Protein AF-A0A9P5VFR8-F1 (afdb_monomer_lite)

pLDDT: mean 80.54, std 15.18, range [50.16, 94.75]

Sequence (104 aa):
SRKTLQARIGRTNESSWTLANKFRSASTLLSLQNYLDHYDNAESNYHYRLEVMEQILSRNGDVNVQLWLTLHYLSYNPEGLIRLYLKYGAVEKAATLFSQIIQL

Foldseek 3Di:
DVVVVVVVVVVVVVVVVVVVVVVVVVVVVVVVVVVCVPPADVVVPRVVLVVVLLVQLQVPLPPDDDPVSQVVCVVPPLVVVLVSSVVSVVPVVSVVSVVVVVVD

Structure (mmCIF, N/CA/C/O backbone):
data_AF-A0A9P5VFR8-F1
#
_entry.id   AF-A0A9P5VFR8-F1
#
loop_
_atom_site.group_PDB
_atom_site.id
_atom_site.type_symbol
_atom_site.label_atom_id
_atom_site.label_alt_id
_atom_site.label_comp_id
_atom_site.label_asym_id
_atom_site.label_entity_id
_atom_site.label_seq_id
_atom_site.pdbx_PDB_ins_code
_atom_site.Cartn_x
_atom_site.Cartn_y
_atom_site.Cartn_z
_atom_site.occupancy
_atom_site.B_iso_or_equiv
_atom_site.auth_seq_id
_atom_site.auth_comp_id
_atom_site.auth_asym_id
_atom_site.auth_atom_id
_atom_site.pdbx_PDB_model_num
ATOM 1 N N . SER A 1 1 ? -7.465 16.581 49.052 1.00 55.53 1 SER A N 1
ATOM 2 C CA . SER A 1 1 ? -8.809 15.984 48.876 1.00 55.53 1 SER A CA 1
ATOM 3 C C . SER A 1 1 ? -8.674 14.625 48.197 1.00 55.53 1 SER A C 1
ATOM 5 O O . SER A 1 1 ? -7.960 14.530 47.204 1.00 55.53 1 SER A O 1
ATOM 7 N N . ARG A 1 2 ? -9.322 13.564 48.712 1.00 55.25 2 ARG A N 1
ATOM 8 C CA . ARG A 1 2 ? -9.293 12.204 48.119 1.00 55.25 2 ARG A CA 1
ATOM 9 C C . ARG A 1 2 ? -9.764 12.176 46.651 1.00 55.25 2 ARG A C 1
ATOM 11 O O . ARG A 1 2 ? -9.274 11.355 45.882 1.00 55.25 2 ARG A O 1
ATOM 18 N N . LYS A 1 3 ? -10.618 13.125 46.240 1.00 55.69 3 LYS A N 1
ATOM 19 C CA . LYS A 1 3 ? -11.087 13.272 44.848 1.00 55.69 3 LYS A CA 1
ATOM 20 C C . LYS A 1 3 ? -9.963 13.623 43.859 1.00 55.69 3 LYS A C 1
ATOM 22 O O . LYS A 1 3 ? -9.992 13.166 42.723 1.00 55.69 3 LYS A O 1
ATOM 27 N N . THR A 1 4 ? -8.943 14.374 44.281 1.00 58.66 4 THR A N 1
ATOM 28 C CA . THR A 1 4 ? -7.838 14.806 43.402 1.00 58.66 4 THR A CA 1
ATOM 29 C C . THR A 1 4 ? -6.816 13.694 43.146 1.00 58.66 4 THR A C 1
ATOM 31 O O . THR A 1 4 ? -6.233 13.629 42.068 1.00 58.66 4 THR A O 1
ATOM 34 N N . LEU A 1 5 ? -6.620 12.793 44.116 1.00 52.34 5 LEU A N 1
ATOM 35 C CA . LEU A 1 5 ? -5.732 11.630 43.989 1.00 52.34 5 LEU A CA 1
ATOM 36 C C . LEU A 1 5 ? -6.350 10.534 43.110 1.00 52.34 5 LEU A C 1
ATOM 38 O O . LEU A 1 5 ? -5.668 10.013 42.234 1.00 52.34 5 LEU A O 1
ATOM 42 N N . GLN A 1 6 ? -7.646 10.243 43.268 1.00 50.16 6 GLN A N 1
ATOM 43 C CA . GLN A 1 6 ? -8.339 9.255 42.428 1.00 50.16 6 GLN A CA 1
ATOM 44 C C . GLN A 1 6 ? -8.425 9.691 40.957 1.00 50.16 6 GLN A C 1
ATOM 46 O O . GLN A 1 6 ? -8.174 8.883 40.067 1.00 50.16 6 GLN A O 1
ATOM 51 N N . ALA A 1 7 ? -8.672 10.979 40.692 1.00 56.09 7 ALA A N 1
ATOM 52 C CA . ALA A 1 7 ? -8.661 11.518 39.330 1.00 56.09 7 ALA A CA 1
ATOM 53 C C . ALA A 1 7 ? -7.271 11.445 38.667 1.00 56.09 7 ALA A C 1
ATOM 55 O O . ALA A 1 7 ? -7.166 11.266 37.454 1.00 56.09 7 ALA A O 1
ATOM 56 N N . ARG A 1 8 ? -6.195 11.570 39.456 1.00 51.72 8 ARG A N 1
ATOM 57 C CA . ARG A 1 8 ? -4.812 11.500 38.964 1.00 51.72 8 ARG A CA 1
ATOM 58 C C . ARG A 1 8 ? -4.384 10.060 38.664 1.00 51.72 8 ARG A C 1
ATOM 60 O O . ARG A 1 8 ? -3.749 9.847 37.640 1.00 51.72 8 ARG A O 1
ATOM 67 N N . ILE A 1 9 ? -4.804 9.097 39.491 1.00 55.44 9 ILE A N 1
ATOM 68 C CA . ILE A 1 9 ? -4.549 7.655 39.305 1.00 55.44 9 ILE A CA 1
ATOM 69 C C . ILE A 1 9 ? -5.355 7.081 38.122 1.00 55.44 9 ILE A C 1
ATOM 71 O O . ILE A 1 9 ? -4.819 6.302 37.333 1.00 55.44 9 ILE A O 1
ATOM 75 N N . GLY A 1 10 ? -6.615 7.504 37.946 1.00 54.72 10 GLY A N 1
ATOM 76 C CA . GLY A 1 10 ? -7.452 7.096 36.808 1.00 54.72 10 GLY A CA 1
ATOM 77 C C . GLY A 1 10 ? -6.870 7.520 35.455 1.00 54.72 10 GLY A C 1
ATOM 78 O O . GLY A 1 10 ? -6.730 6.690 34.559 1.00 54.72 10 GLY A O 1
ATOM 79 N N . ARG A 1 11 ? -6.404 8.775 35.336 1.00 55.12 11 ARG A N 1
ATOM 80 C CA . ARG A 1 11 ? -5.755 9.263 34.103 1.00 55.12 11 ARG A CA 1
ATOM 81 C C . ARG A 1 11 ? -4.449 8.538 33.786 1.00 55.12 11 ARG A C 1
ATOM 83 O O . ARG A 1 11 ? -4.179 8.280 32.617 1.00 55.12 11 ARG A O 1
ATOM 90 N N . THR A 1 12 ? -3.629 8.207 34.786 1.00 55.00 12 THR A N 1
ATOM 91 C CA . THR A 1 12 ? -2.366 7.481 34.556 1.00 55.00 12 THR A CA 1
ATOM 92 C C . THR A 1 12 ? -2.587 6.049 34.078 1.00 55.00 12 THR A C 1
ATOM 94 O O . THR A 1 12 ? -1.820 5.577 33.239 1.00 55.00 12 THR A O 1
ATOM 97 N N . ASN A 1 13 ? -3.649 5.379 34.537 1.00 55.34 13 ASN A N 1
ATOM 98 C CA . ASN A 1 13 ? -3.981 4.037 34.061 1.00 55.34 13 ASN A CA 1
ATOM 99 C C . ASN A 1 13 ? -4.492 4.062 32.614 1.00 55.34 13 ASN A C 1
ATOM 101 O O . ASN A 1 13 ? -3.952 3.344 31.778 1.00 55.34 13 ASN A O 1
ATOM 105 N N . GLU A 1 14 ? -5.448 4.930 32.272 1.00 53.62 14 GLU A N 1
ATOM 106 C CA . GLU A 1 14 ? -5.958 5.047 30.892 1.00 53.62 14 GLU A CA 1
ATOM 107 C C . GLU A 1 14 ? -4.868 5.474 29.892 1.00 53.62 14 GLU A C 1
ATOM 109 O O . GLU A 1 14 ? -4.776 4.939 28.784 1.00 53.62 14 GLU A O 1
ATOM 114 N N . SER A 1 15 ? -3.978 6.384 30.298 1.00 61.41 15 SER A N 1
ATOM 115 C CA . SER A 1 15 ? -2.845 6.824 29.470 1.00 61.41 15 SER A CA 1
ATOM 116 C C . SER A 1 15 ? -1.822 5.705 29.244 1.00 61.41 15 SER A C 1
ATOM 118 O O . SER A 1 15 ? -1.280 5.577 28.151 1.00 61.41 15 SER A O 1
ATOM 120 N N . SER A 1 16 ? -1.577 4.856 30.248 1.00 57.94 16 SER A N 1
ATOM 121 C CA . SER A 1 16 ? -0.625 3.741 30.130 1.00 57.94 16 SER A CA 1
ATOM 122 C C . SER A 1 16 ? -1.155 2.625 29.227 1.00 57.94 16 SER A C 1
ATOM 124 O O . SER A 1 16 ? -0.415 2.117 28.387 1.00 57.94 16 SER A O 1
ATOM 126 N N . TRP A 1 17 ? -2.446 2.287 29.332 1.00 54.22 17 TRP A N 1
ATOM 127 C CA . TRP A 1 17 ? -3.087 1.296 28.457 1.00 54.22 17 TRP A CA 1
ATOM 128 C C . TRP A 1 17 ? -3.173 1.771 27.001 1.00 54.22 17 TRP A C 1
ATOM 130 O O . TRP A 1 17 ? -2.871 1.011 26.081 1.00 54.22 17 TRP A O 1
ATOM 140 N N . THR A 1 18 ? -3.526 3.039 26.770 1.00 66.12 18 THR A N 1
ATOM 141 C CA . THR A 1 18 ? -3.577 3.613 25.413 1.00 66.12 18 THR A CA 1
ATOM 142 C C . THR A 1 18 ? -2.193 3.714 24.777 1.00 66.12 18 THR A C 1
ATOM 144 O O . THR A 1 18 ? -2.041 3.418 23.591 1.00 66.12 18 THR A O 1
ATOM 147 N N . LEU A 1 19 ? -1.169 4.068 25.554 1.00 57.09 19 LEU A N 1
ATOM 148 C CA . LEU A 1 19 ? 0.211 4.128 25.087 1.00 57.09 19 LEU A CA 1
ATOM 149 C C . LEU A 1 19 ? 0.764 2.730 24.760 1.00 57.09 19 LEU A C 1
ATOM 151 O O . LEU A 1 19 ? 1.312 2.533 23.677 1.00 57.09 19 LEU A O 1
ATOM 155 N N . ALA A 1 20 ? 0.552 1.740 25.632 1.00 55.62 20 ALA A N 1
ATOM 156 C CA . ALA A 1 20 ? 0.956 0.353 25.389 1.00 55.62 20 ALA A CA 1
ATOM 157 C C . ALA A 1 20 ? 0.279 -0.247 24.143 1.00 55.62 20 ALA A C 1
ATOM 159 O O . ALA A 1 20 ? 0.926 -0.940 23.357 1.00 55.62 20 ALA A O 1
ATOM 160 N N . ASN A 1 21 ? -1.001 0.064 23.919 1.00 57.41 21 ASN A N 1
ATOM 161 C CA . ASN A 1 21 ? -1.723 -0.366 22.721 1.00 57.41 21 ASN A CA 1
ATOM 162 C C . ASN A 1 21 ? -1.203 0.322 21.453 1.00 57.41 21 ASN A C 1
A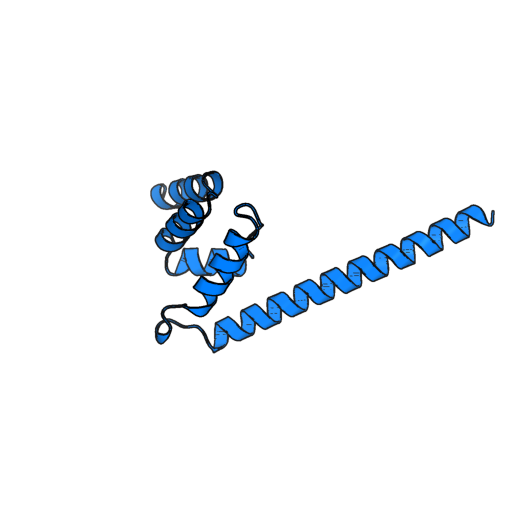TOM 164 O O . ASN A 1 21 ? -1.030 -0.346 20.434 1.00 57.41 21 ASN A O 1
ATOM 168 N N . LYS A 1 22 ? -0.881 1.622 21.513 1.00 59.19 22 LYS A N 1
ATOM 169 C CA . LYS A 1 22 ? -0.227 2.329 20.400 1.00 59.19 22 LYS A CA 1
ATOM 170 C C . LYS A 1 22 ? 1.135 1.719 20.072 1.00 59.19 22 LYS A C 1
ATOM 172 O O . LYS A 1 22 ? 1.387 1.420 18.907 1.00 59.19 22 LYS A O 1
ATOM 177 N N . PHE A 1 23 ? 1.974 1.454 21.074 1.00 58.34 23 PHE A N 1
ATOM 178 C CA . PHE A 1 23 ? 3.275 0.810 20.866 1.00 58.34 23 PHE A CA 1
ATOM 179 C C . PHE A 1 23 ? 3.144 -0.589 20.271 1.00 58.34 23 PHE A C 1
ATOM 181 O O . PHE A 1 23 ? 3.831 -0.896 19.301 1.00 58.34 23 PHE A O 1
ATOM 188 N N . ARG A 1 24 ? 2.213 -1.403 20.780 1.00 61.81 24 ARG A N 1
ATOM 189 C CA . ARG A 1 24 ? 1.917 -2.725 20.218 1.00 61.81 24 ARG A CA 1
ATOM 190 C C . ARG A 1 24 ? 1.446 -2.622 18.766 1.00 61.81 24 ARG A C 1
ATOM 192 O O . ARG A 1 24 ? 1.875 -3.408 17.929 1.00 61.81 24 ARG A O 1
ATOM 199 N N . SER A 1 25 ? 0.602 -1.644 18.438 1.00 76.31 25 SER A N 1
ATOM 200 C CA . SER A 1 25 ? 0.168 -1.429 17.052 1.00 76.31 25 SE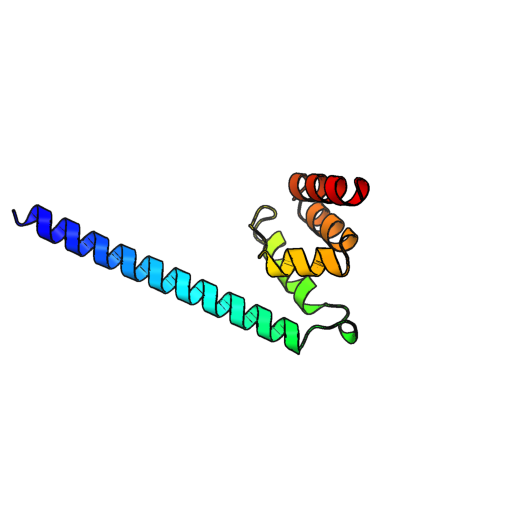R A CA 1
ATOM 201 C C . SER A 1 25 ? 1.335 -1.036 16.139 1.00 76.31 25 SER A C 1
ATOM 203 O O . SER A 1 25 ? 1.476 -1.602 15.060 1.00 76.31 25 SER A O 1
ATOM 205 N N . ALA A 1 26 ? 2.231 -0.158 16.599 1.00 77.75 26 ALA A N 1
ATOM 206 C CA . ALA A 1 26 ? 3.393 0.283 15.834 1.00 77.75 26 ALA A CA 1
ATOM 207 C C . ALA A 1 26 ? 4.411 -0.848 15.619 1.00 77.75 26 ALA A C 1
ATOM 209 O O . ALA A 1 26 ? 4.893 -1.028 14.503 1.00 77.75 26 ALA A O 1
ATOM 210 N N . SER A 1 27 ? 4.690 -1.654 16.651 1.00 83.31 27 SER A N 1
ATOM 211 C CA . SER A 1 27 ? 5.588 -2.807 16.526 1.00 83.31 27 SER A CA 1
ATOM 212 C C . SER A 1 27 ? 5.036 -3.847 15.554 1.00 83.31 27 SER A C 1
ATOM 214 O O . SER A 1 27 ? 5.784 -4.387 14.749 1.00 83.31 27 SER A O 1
ATOM 216 N N . THR A 1 28 ? 3.723 -4.088 15.578 1.00 86.56 28 THR A N 1
ATOM 217 C CA . THR A 1 28 ? 3.080 -5.052 14.673 1.00 86.56 28 THR A CA 1
ATOM 218 C C . THR A 1 28 ? 3.116 -4.570 13.219 1.00 86.56 28 THR A C 1
ATOM 220 O O . THR A 1 28 ? 3.396 -5.360 12.321 1.00 86.56 28 THR A O 1
ATOM 223 N N . LEU A 1 29 ? 2.898 -3.269 12.978 1.00 85.56 29 LEU A N 1
ATOM 224 C CA . LEU A 1 29 ? 3.020 -2.674 11.642 1.00 85.56 29 LEU A CA 1
ATOM 225 C C . LEU A 1 29 ? 4.454 -2.747 11.106 1.00 85.56 29 LEU A C 1
ATOM 227 O O . LEU A 1 29 ? 4.640 -3.055 9.932 1.00 85.56 29 LEU A O 1
ATOM 231 N N . LEU A 1 30 ? 5.455 -2.514 11.959 1.00 89.50 30 LEU A N 1
ATOM 232 C CA . LEU A 1 30 ? 6.862 -2.640 11.578 1.00 89.50 30 LEU A CA 1
ATOM 233 C C . LEU A 1 30 ? 7.231 -4.092 11.247 1.00 89.50 30 LEU A C 1
ATOM 235 O O . LEU A 1 30 ? 7.918 -4.344 10.263 1.00 89.50 30 LEU A O 1
ATOM 239 N N . SER A 1 31 ? 6.752 -5.060 12.033 1.00 91.06 31 SER A N 1
ATOM 240 C CA . SER A 1 31 ? 6.961 -6.482 11.738 1.00 91.06 31 SER A CA 1
ATOM 241 C C . SER A 1 31 ? 6.334 -6.893 10.406 1.00 91.06 31 SER A C 1
ATOM 243 O O . SER A 1 31 ? 6.967 -7.626 9.650 1.00 91.06 31 SER A O 1
ATOM 245 N N . LEU A 1 32 ? 5.129 -6.401 10.096 1.00 90.69 32 LEU A N 1
ATOM 246 C CA . LEU A 1 32 ? 4.491 -6.637 8.800 1.00 90.69 32 LEU A CA 1
ATOM 247 C C . LEU A 1 32 ? 5.299 -6.018 7.655 1.00 90.69 32 LEU A C 1
ATOM 249 O O . LEU A 1 32 ? 5.532 -6.686 6.652 1.00 90.69 32 LEU A O 1
ATOM 253 N N . GLN A 1 33 ? 5.755 -4.774 7.813 1.00 92.88 33 GLN A N 1
ATOM 254 C CA . GLN A 1 33 ? 6.590 -4.114 6.812 1.00 92.88 33 GLN A CA 1
ATOM 255 C C . GLN A 1 33 ? 7.869 -4.920 6.544 1.00 92.88 33 GLN A C 1
ATOM 257 O O . GLN A 1 33 ? 8.133 -5.266 5.399 1.00 92.88 33 GLN A O 1
ATOM 262 N N . ASN A 1 34 ? 8.598 -5.314 7.593 1.00 93.19 34 ASN A N 1
ATOM 263 C CA . ASN A 1 34 ? 9.821 -6.111 7.458 1.00 93.19 34 ASN A CA 1
ATOM 264 C C . ASN A 1 34 ? 9.570 -7.469 6.787 1.00 93.19 34 ASN A C 1
ATOM 266 O O . ASN A 1 34 ? 10.392 -7.931 5.998 1.00 93.19 34 ASN A O 1
ATOM 270 N N . TYR A 1 35 ? 8.444 -8.119 7.097 1.00 93.50 35 TYR A N 1
ATOM 271 C CA . TYR A 1 35 ? 8.055 -9.366 6.443 1.00 93.50 35 TYR A CA 1
ATOM 272 C C . TYR A 1 35 ? 7.865 -9.156 4.935 1.00 93.50 35 TYR A C 1
ATOM 274 O O . TYR A 1 35 ? 8.432 -9.889 4.129 1.00 93.50 35 TYR A O 1
ATOM 282 N N . LEU A 1 36 ? 7.130 -8.118 4.538 1.00 94.75 36 LEU A N 1
ATOM 283 C CA . LEU A 1 36 ? 6.897 -7.808 3.127 1.00 94.75 36 LEU A CA 1
ATOM 284 C C . LEU A 1 36 ? 8.174 -7.344 2.415 1.00 94.75 36 LEU A C 1
ATOM 286 O O . LEU A 1 36 ? 8.372 -7.655 1.248 1.00 94.75 36 LEU A O 1
ATOM 290 N N . ASP A 1 37 ? 9.069 -6.626 3.089 1.00 92.56 37 ASP A N 1
ATOM 291 C CA . ASP A 1 37 ? 10.366 -6.235 2.522 1.00 92.56 37 ASP A CA 1
ATOM 292 C C . ASP A 1 37 ? 11.250 -7.455 2.214 1.00 92.56 37 ASP A C 1
ATOM 294 O O . ASP A 1 37 ? 12.025 -7.422 1.262 1.00 92.56 37 ASP A O 1
ATOM 298 N N . HIS A 1 38 ? 11.105 -8.545 2.972 1.00 92.75 38 HIS A N 1
ATOM 299 C CA . HIS A 1 38 ? 11.874 -9.770 2.760 1.00 92.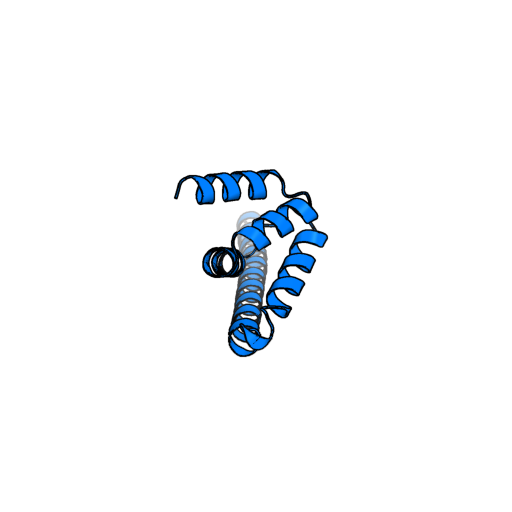75 38 HIS A CA 1
ATOM 300 C C . HIS A 1 38 ? 11.238 -10.726 1.739 1.00 92.75 38 HIS A C 1
ATOM 302 O O . HIS A 1 38 ? 11.951 -11.334 0.943 1.00 92.75 38 HIS A O 1
ATOM 308 N N . TYR A 1 39 ? 9.911 -10.878 1.770 1.00 92.19 39 TYR A N 1
ATOM 309 C CA . TYR A 1 39 ? 9.208 -11.935 1.030 1.00 92.19 39 TYR A CA 1
ATOM 310 C C . TYR A 1 39 ? 8.404 -11.448 -0.177 1.00 92.19 39 TYR A C 1
ATOM 312 O O . TYR A 1 39 ? 7.938 -12.276 -0.955 1.00 92.19 39 TYR A O 1
ATOM 320 N N . ASP A 1 40 ? 8.216 -10.138 -0.339 1.0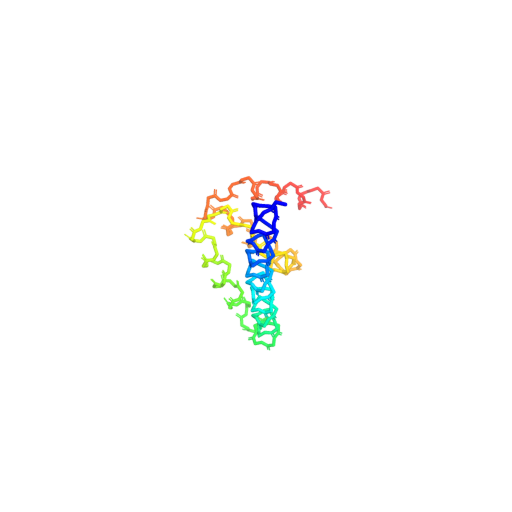0 94.12 40 ASP A N 1
ATOM 321 C CA . ASP A 1 40 ? 7.390 -9.577 -1.404 1.00 94.12 40 ASP A CA 1
ATOM 322 C C . ASP A 1 40 ? 8.212 -8.616 -2.270 1.00 94.12 40 ASP A C 1
ATOM 324 O O . ASP A 1 40 ? 8.620 -7.536 -1.836 1.00 94.12 40 ASP A O 1
ATOM 328 N N . ASN A 1 41 ? 8.496 -9.040 -3.496 1.00 92.19 41 ASN A N 1
ATOM 329 C CA . ASN A 1 41 ? 9.458 -8.416 -4.395 1.00 92.19 41 ASN A CA 1
ATOM 330 C C . ASN A 1 41 ? 8.925 -8.388 -5.842 1.00 92.19 41 ASN A C 1
ATOM 332 O O . ASN A 1 41 ? 7.763 -8.695 -6.104 1.00 92.19 41 ASN A O 1
ATOM 336 N N . ALA A 1 42 ? 9.766 -7.992 -6.799 1.00 89.19 42 ALA A N 1
ATOM 337 C CA . ALA A 1 42 ? 9.363 -7.905 -8.201 1.00 89.19 42 ALA A CA 1
ATOM 338 C C . ALA A 1 42 ? 8.987 -9.270 -8.813 1.00 89.19 42 ALA A C 1
ATOM 340 O O . ALA A 1 42 ? 8.126 -9.318 -9.687 1.00 89.19 42 ALA A O 1
ATOM 341 N N . GLU A 1 43 ? 9.571 -10.378 -8.342 1.00 90.69 43 GLU A N 1
ATOM 342 C CA . GLU A 1 43 ? 9.229 -11.730 -8.811 1.00 90.69 43 GLU A CA 1
ATOM 343 C C . GLU A 1 43 ? 7.836 -12.156 -8.333 1.00 90.69 43 GLU A C 1
ATOM 345 O O . GLU A 1 43 ? 7.096 -12.793 -9.081 1.00 90.69 43 GLU A O 1
ATOM 350 N N . SER A 1 44 ? 7.437 -11.747 -7.121 1.00 89.81 44 SER A N 1
ATOM 351 C CA . SER A 1 44 ? 6.053 -11.890 -6.642 1.00 89.81 44 SER A CA 1
ATOM 352 C C . SER A 1 44 ? 5.117 -10.811 -7.191 1.00 89.81 44 SER A C 1
ATOM 354 O O . SER A 1 44 ? 3.938 -10.794 -6.835 1.00 89.81 44 SER A O 1
ATOM 356 N N . ASN A 1 45 ? 5.618 -9.894 -8.028 1.00 88.31 45 ASN A N 1
ATOM 357 C CA . ASN A 1 45 ? 4.904 -8.711 -8.510 1.00 88.31 45 ASN A CA 1
ATOM 358 C C . ASN A 1 45 ? 4.237 -7.908 -7.373 1.00 88.31 45 ASN A C 1
ATOM 360 O O . ASN A 1 45 ? 3.147 -7.358 -7.535 1.00 88.31 45 ASN A O 1
ATOM 364 N N . TYR A 1 46 ? 4.869 -7.893 -6.198 1.00 92.94 46 TYR A N 1
ATOM 365 C CA . TYR A 1 46 ? 4.354 -7.252 -4.987 1.00 92.94 46 TYR A CA 1
ATOM 366 C C . TYR A 1 46 ? 2.940 -7.712 -4.567 1.00 92.94 46 TYR A C 1
ATOM 368 O O . TYR A 1 46 ? 2.141 -6.936 -4.026 1.00 92.94 46 TYR A O 1
ATOM 376 N N . HIS A 1 47 ? 2.607 -8.979 -4.841 1.00 92.19 47 HIS A N 1
ATOM 377 C CA . HIS A 1 47 ? 1.297 -9.571 -4.576 1.00 92.19 47 HIS A CA 1
ATOM 378 C C . HIS A 1 47 ? 0.854 -9.424 -3.114 1.00 92.19 47 HIS A C 1
ATOM 380 O O . HIS A 1 47 ? -0.294 -9.059 -2.860 1.00 92.19 47 HIS A O 1
ATOM 386 N N . TYR A 1 48 ? 1.747 -9.626 -2.143 1.00 93.62 48 TYR A N 1
ATOM 387 C CA . TYR A 1 48 ? 1.354 -9.557 -0.733 1.00 93.62 48 TYR A CA 1
ATOM 388 C C . TYR A 1 48 ? 1.079 -8.116 -0.280 1.00 93.62 48 TYR A C 1
ATOM 390 O O . TYR A 1 48 ? 0.142 -7.872 0.484 1.00 93.62 48 TYR A O 1
ATOM 398 N N . ARG A 1 49 ? 1.833 -7.126 -0.781 1.00 94.38 49 ARG A N 1
ATOM 399 C CA . ARG A 1 49 ? 1.510 -5.705 -0.561 1.00 94.38 49 ARG A CA 1
ATOM 400 C C . ARG A 1 49 ? 0.173 -5.321 -1.180 1.00 94.38 49 ARG A C 1
ATOM 402 O O . ARG A 1 49 ? -0.551 -4.524 -0.583 1.00 94.38 49 ARG A O 1
ATOM 409 N N . LEU A 1 50 ? -0.164 -5.873 -2.346 1.00 93.00 50 LEU A N 1
ATOM 410 C CA . LEU A 1 50 ? -1.479 -5.691 -2.960 1.00 93.00 50 LEU A CA 1
ATOM 411 C C . LEU A 1 50 ? -2.594 -6.241 -2.069 1.00 93.00 50 LEU A C 1
ATOM 413 O O . LEU A 1 50 ? -3.520 -5.497 -1.755 1.00 93.00 50 LEU A O 1
ATOM 417 N N . GLU A 1 51 ? -2.483 -7.480 -1.592 1.00 92.62 51 GLU A N 1
ATOM 418 C CA . GLU A 1 51 ? -3.492 -8.069 -0.703 1.00 92.62 51 GLU A CA 1
ATOM 419 C C . GLU A 1 51 ? -3.695 -7.245 0.575 1.00 92.62 51 GLU A C 1
ATOM 421 O O . GLU A 1 51 ? -4.830 -6.982 0.977 1.00 92.62 51 GLU A O 1
ATOM 426 N N . VAL A 1 52 ? -2.608 -6.782 1.200 1.00 91.19 52 VAL A N 1
ATOM 427 C CA . VAL A 1 52 ? -2.682 -5.911 2.383 1.00 91.19 52 VAL A CA 1
ATOM 428 C C . VAL A 1 52 ? -3.414 -4.609 2.057 1.00 91.19 52 VAL A C 1
ATOM 430 O O . VAL A 1 52 ? -4.305 -4.203 2.807 1.00 91.19 52 VAL A O 1
ATOM 433 N N . MET A 1 53 ? -3.084 -3.975 0.931 1.00 91.12 53 MET A N 1
ATOM 434 C CA . MET A 1 53 ? -3.735 -2.744 0.481 1.00 91.12 53 MET A CA 1
ATOM 435 C C . MET A 1 53 ? -5.239 -2.949 0.254 1.00 91.12 53 MET A C 1
ATOM 437 O O . MET A 1 53 ? -6.057 -2.175 0.751 1.00 91.12 53 MET A O 1
ATOM 441 N N . GLU A 1 54 ? -5.618 -4.019 -0.441 1.00 91.75 54 GLU A N 1
ATOM 442 C CA . GLU A 1 54 ? -7.017 -4.365 -0.701 1.00 91.75 54 GLU A CA 1
ATOM 443 C C . GLU A 1 54 ? -7.791 -4.663 0.589 1.00 91.75 54 GLU A C 1
ATOM 445 O O . GLU A 1 54 ? -8.940 -4.241 0.747 1.00 91.75 54 GLU A O 1
ATOM 450 N N . GLN A 1 55 ? -7.167 -5.334 1.559 1.00 89.62 55 GLN A N 1
ATOM 451 C CA . GLN A 1 55 ? -7.782 -5.573 2.864 1.00 89.62 55 GLN A CA 1
ATOM 452 C C . GLN A 1 55 ? -7.976 -4.288 3.676 1.00 89.62 55 GLN A C 1
ATOM 454 O O . GLN A 1 55 ? -8.985 -4.155 4.369 1.00 89.62 55 GLN A O 1
ATOM 459 N N . ILE A 1 56 ? -7.041 -3.337 3.603 1.00 88.25 56 ILE A N 1
ATOM 460 C CA . ILE A 1 56 ? -7.185 -2.035 4.266 1.00 88.25 56 ILE A CA 1
ATOM 461 C C . ILE A 1 56 ? -8.352 -1.265 3.645 1.00 88.25 56 ILE A C 1
ATOM 463 O O . ILE A 1 56 ? -9.261 -0.840 4.360 1.00 88.25 56 ILE A O 1
ATOM 467 N N . LEU A 1 57 ? -8.350 -1.136 2.318 1.00 88.81 57 LEU A N 1
ATOM 468 C CA . LEU A 1 57 ? -9.344 -0.351 1.593 1.00 88.81 57 LEU A CA 1
ATOM 469 C C . LEU A 1 57 ? -10.747 -0.974 1.642 1.00 88.81 57 LEU A C 1
ATOM 471 O O . LEU A 1 57 ? -11.731 -0.251 1.764 1.00 88.81 57 LEU A O 1
ATOM 475 N N . SER A 1 58 ? -10.863 -2.306 1.608 1.00 89.06 58 SER A N 1
ATOM 476 C CA . SER A 1 58 ? -12.161 -2.996 1.706 1.00 89.06 58 SER A CA 1
ATOM 477 C C . SER A 1 58 ? -12.852 -2.804 3.053 1.00 89.06 58 SER A C 1
ATOM 479 O O . SER A 1 58 ? -14.080 -2.805 3.117 1.00 89.06 58 SER A O 1
ATOM 481 N N . ARG A 1 59 ? -12.086 -2.631 4.137 1.00 84.69 59 ARG A N 1
ATOM 482 C CA . ARG A 1 59 ? -12.649 -2.412 5.477 1.00 84.69 59 ARG A CA 1
ATOM 483 C C . ARG A 1 59 ? -13.167 -0.993 5.655 1.00 84.69 59 ARG A C 1
ATOM 485 O O . ARG A 1 59 ? -14.128 -0.809 6.395 1.00 84.69 59 ARG A O 1
ATOM 492 N N . ASN A 1 60 ? -12.533 -0.016 5.008 1.00 72.25 60 ASN A N 1
ATOM 493 C CA . ASN A 1 60 ? -13.002 1.360 4.883 1.00 72.25 60 ASN A CA 1
ATOM 494 C C . ASN A 1 60 ? -12.085 2.093 3.884 1.00 72.25 60 ASN A C 1
ATOM 496 O O . ASN A 1 60 ? -10.896 2.274 4.155 1.00 72.25 60 ASN A O 1
ATOM 500 N N . GLY A 1 61 ? -12.645 2.525 2.750 1.00 61.34 61 GLY A N 1
ATOM 501 C CA . GLY A 1 61 ? -11.900 3.156 1.653 1.00 61.34 61 GLY A CA 1
ATOM 502 C C . GLY A 1 61 ? -11.181 4.450 2.046 1.00 61.34 61 GLY A C 1
ATOM 503 O O . GLY A 1 61 ? -10.242 4.859 1.368 1.00 61.34 61 GLY A O 1
ATOM 504 N N . ASP A 1 62 ? -11.560 5.061 3.171 1.00 61.34 62 ASP A N 1
ATOM 505 C CA . ASP A 1 62 ? -10.952 6.295 3.664 1.00 61.34 62 ASP A CA 1
ATOM 506 C C . ASP A 1 62 ? -9.900 6.075 4.767 1.00 61.34 62 ASP A C 1
ATOM 508 O O . ASP A 1 62 ? -9.245 7.019 5.222 1.00 61.34 62 ASP A O 1
ATOM 512 N N . VAL A 1 63 ? -9.659 4.820 5.181 1.00 69.25 63 VAL A N 1
ATOM 513 C CA . VAL A 1 63 ? -8.615 4.519 6.172 1.00 69.25 63 VAL A CA 1
ATOM 514 C C . VAL A 1 63 ? -7.277 5.075 5.710 1.00 69.25 63 VAL A C 1
ATOM 516 O O . VAL A 1 63 ? -6.908 5.060 4.531 1.00 69.25 63 VAL A O 1
ATOM 519 N N . ASN A 1 64 ? -6.558 5.625 6.683 1.00 73.19 64 ASN A N 1
ATOM 520 C CA . ASN A 1 64 ? -5.221 6.139 6.495 1.00 73.19 64 ASN A CA 1
ATOM 521 C C . ASN A 1 64 ? -4.289 4.954 6.207 1.00 73.19 64 ASN A C 1
ATOM 523 O O . ASN A 1 64 ? -3.785 4.307 7.126 1.00 73.19 64 ASN A O 1
ATOM 527 N N . VAL A 1 65 ? -4.145 4.628 4.921 1.00 84.50 65 VAL A N 1
ATOM 528 C CA . VAL A 1 65 ? -3.172 3.656 4.427 1.00 84.50 65 VAL A CA 1
ATOM 529 C C . VAL A 1 65 ? -1.809 4.029 4.994 1.00 84.50 65 VAL A C 1
ATOM 531 O O . VAL A 1 65 ? -1.434 5.203 5.037 1.00 84.50 65 VAL A O 1
ATOM 534 N N . GLN A 1 66 ? -1.072 3.030 5.469 1.00 87.56 66 GLN A N 1
ATOM 535 C CA . GLN A 1 66 ? 0.226 3.249 6.079 1.00 87.56 66 GLN A CA 1
ATOM 536 C C . GLN A 1 66 ? 1.161 3.926 5.075 1.00 87.56 66 GLN A C 1
ATOM 538 O O . GLN A 1 66 ? 1.298 3.482 3.937 1.00 87.56 66 GLN A O 1
ATOM 543 N N . LEU A 1 67 ? 1.840 4.985 5.525 1.00 87.19 67 LEU A N 1
ATOM 544 C CA . LEU A 1 67 ? 2.685 5.821 4.672 1.00 87.19 67 LEU A CA 1
ATOM 545 C C . LEU A 1 67 ? 3.717 5.006 3.880 1.00 87.19 67 LEU A C 1
ATOM 547 O O . LEU A 1 67 ? 3.915 5.269 2.700 1.00 87.19 67 LEU A O 1
ATOM 551 N N . TRP A 1 68 ? 4.341 4.003 4.501 1.00 90.12 68 TRP A N 1
ATOM 552 C CA . TRP A 1 68 ? 5.336 3.159 3.833 1.00 90.12 68 TRP A CA 1
ATOM 553 C C . TRP A 1 68 ? 4.748 2.373 2.650 1.00 90.12 68 TRP A C 1
ATOM 555 O O . TRP A 1 68 ? 5.421 2.209 1.636 1.00 90.12 68 TRP A O 1
ATOM 565 N N . LEU A 1 69 ? 3.486 1.938 2.741 1.00 90.81 69 LEU A N 1
ATOM 566 C CA . LEU A 1 69 ? 2.806 1.205 1.674 1.00 90.81 69 LEU A CA 1
ATOM 567 C C . LEU A 1 69 ? 2.439 2.153 0.530 1.00 90.81 69 LEU A C 1
ATOM 569 O O . LEU A 1 69 ? 2.678 1.841 -0.633 1.00 90.81 69 LEU A O 1
ATOM 573 N N . THR A 1 70 ? 1.954 3.353 0.860 1.00 90.44 70 THR A N 1
ATOM 574 C CA . THR A 1 70 ? 1.718 4.420 -0.122 1.00 90.44 70 THR A CA 1
ATOM 575 C C . THR A 1 70 ? 3.007 4.781 -0.864 1.00 90.44 70 THR A C 1
ATOM 577 O O . THR A 1 70 ? 3.025 4.770 -2.090 1.00 90.44 70 THR A O 1
ATOM 580 N N . LEU A 1 71 ? 4.105 5.043 -0.144 1.00 90.38 71 LEU A N 1
ATOM 581 C CA . LEU A 1 71 ? 5.404 5.398 -0.733 1.00 90.38 71 LEU A CA 1
ATOM 582 C C . LEU A 1 71 ? 5.972 4.293 -1.630 1.00 90.38 71 LEU A C 1
ATOM 584 O O . LEU A 1 71 ? 6.562 4.593 -2.669 1.00 90.38 71 LEU A O 1
ATOM 588 N N . HIS A 1 72 ? 5.773 3.028 -1.251 1.00 92.75 72 HIS A N 1
ATOM 589 C CA . HIS A 1 72 ? 6.140 1.892 -2.086 1.00 92.75 72 HIS A CA 1
ATOM 590 C C . HIS A 1 72 ? 5.437 1.971 -3.447 1.00 92.75 72 HIS A C 1
ATOM 592 O O . HIS A 1 72 ? 6.097 2.014 -4.483 1.00 92.75 72 HIS A O 1
ATOM 598 N N . TYR A 1 73 ? 4.110 2.089 -3.461 1.00 92.12 73 TYR A N 1
ATOM 599 C CA . TYR A 1 73 ? 3.376 2.205 -4.718 1.00 92.12 73 TYR A CA 1
ATOM 600 C C . TYR A 1 73 ? 3.767 3.445 -5.527 1.00 92.12 73 TYR A C 1
ATOM 602 O O . TYR A 1 73 ? 3.902 3.341 -6.739 1.00 92.12 73 TYR A O 1
ATOM 610 N N . LEU A 1 74 ? 4.003 4.594 -4.888 1.00 89.88 74 LEU A N 1
ATOM 611 C CA . LEU A 1 74 ? 4.455 5.796 -5.600 1.00 89.88 74 LEU A CA 1
ATOM 612 C C . LEU A 1 74 ? 5.780 5.589 -6.338 1.00 89.88 74 LEU A C 1
ATOM 614 O O . LEU A 1 74 ? 5.989 6.186 -7.388 1.00 89.88 74 LEU A O 1
ATOM 618 N N . SER A 1 75 ? 6.652 4.739 -5.797 1.00 89.94 75 SER A N 1
ATOM 619 C CA . SER A 1 75 ? 7.976 4.478 -6.361 1.00 89.94 75 SER A CA 1
ATOM 620 C C . SER A 1 75 ? 7.954 3.427 -7.473 1.00 89.94 75 SER A C 1
ATOM 622 O O . SER A 1 75 ? 8.743 3.521 -8.408 1.00 89.94 75 SER A O 1
ATOM 624 N N . TYR A 1 76 ? 7.070 2.426 -7.378 1.00 89.50 76 TYR A N 1
ATOM 625 C CA . TYR A 1 76 ? 7.086 1.261 -8.275 1.00 89.50 76 TYR A CA 1
ATOM 626 C C . TYR A 1 76 ? 5.893 1.184 -9.236 1.00 89.50 76 TYR A C 1
ATOM 628 O O . TYR A 1 76 ? 6.043 0.691 -10.350 1.00 89.50 76 TYR A O 1
ATOM 636 N N . ASN A 1 77 ? 4.706 1.639 -8.827 1.00 90.31 77 ASN A N 1
ATOM 637 C CA . ASN A 1 77 ? 3.488 1.583 -9.639 1.00 90.31 77 ASN A CA 1
ATOM 638 C C . ASN A 1 77 ? 2.441 2.630 -9.186 1.00 90.31 77 ASN A C 1
ATOM 640 O O . ASN A 1 77 ? 1.409 2.275 -8.597 1.00 90.31 77 ASN A O 1
ATOM 644 N N . PRO A 1 78 ? 2.685 3.930 -9.440 1.00 90.94 78 PRO A N 1
ATOM 645 C CA . PRO A 1 78 ? 1.797 5.001 -8.987 1.00 90.94 78 PRO A CA 1
ATOM 646 C C . PRO A 1 78 ? 0.407 4.929 -9.638 1.00 90.94 78 PRO A C 1
ATOM 648 O O . PRO A 1 78 ? -0.600 5.237 -8.998 1.00 90.94 78 PRO A O 1
ATOM 651 N N . GLU A 1 79 ? 0.322 4.456 -10.884 1.00 91.38 79 GLU A N 1
ATOM 652 C CA . GLU A 1 79 ? -0.954 4.241 -11.572 1.00 91.38 79 GLU A CA 1
ATOM 653 C C . GLU A 1 79 ? -1.789 3.140 -10.897 1.00 91.38 79 GLU A C 1
ATOM 655 O O . GLU A 1 79 ? -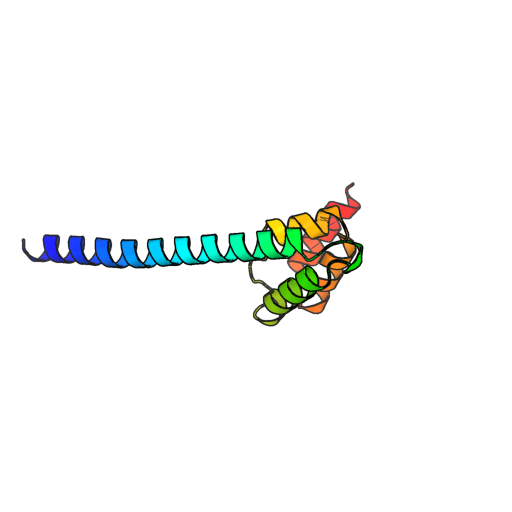2.998 3.297 -10.703 1.00 91.38 79 GLU A O 1
ATOM 660 N N . GLY A 1 80 ? -1.149 2.042 -10.481 1.00 91.44 80 GLY A N 1
ATOM 661 C CA . GLY A 1 80 ? -1.796 0.964 -9.734 1.00 91.44 80 GLY A CA 1
ATOM 662 C C . GLY A 1 80 ? -2.450 1.458 -8.443 1.00 91.44 80 GLY A C 1
ATOM 663 O O . GLY A 1 80 ? -3.570 1.058 -8.126 1.00 91.44 80 GLY A O 1
ATOM 664 N N . LEU A 1 81 ? -1.810 2.400 -7.747 1.00 91.75 81 LEU A N 1
ATOM 665 C CA . LEU A 1 81 ? -2.369 3.021 -6.546 1.00 91.75 81 LEU A CA 1
ATOM 666 C C . LEU A 1 81 ? -3.606 3.875 -6.836 1.00 91.75 81 LEU A C 1
ATOM 668 O O . LEU A 1 81 ? -4.594 3.775 -6.108 1.00 91.75 81 LEU A O 1
ATOM 672 N N . ILE A 1 82 ? -3.594 4.667 -7.914 1.00 92.62 82 ILE A N 1
ATOM 673 C CA . ILE A 1 82 ? -4.783 5.417 -8.352 1.00 92.62 82 ILE A CA 1
ATOM 674 C C . ILE A 1 82 ? -5.936 4.447 -8.623 1.00 92.62 82 ILE A C 1
ATOM 676 O O . ILE A 1 82 ? -7.047 4.645 -8.129 1.00 92.62 82 ILE A O 1
ATOM 680 N N . ARG A 1 83 ? -5.673 3.371 -9.373 1.00 93.75 83 ARG A N 1
ATOM 681 C CA . ARG A 1 83 ? -6.683 2.357 -9.712 1.00 93.75 83 ARG A CA 1
ATOM 682 C C . ARG A 1 83 ? -7.248 1.676 -8.466 1.00 93.75 83 ARG A C 1
ATOM 684 O O . ARG A 1 83 ? -8.457 1.468 -8.397 1.00 93.75 83 ARG A O 1
ATOM 691 N N . LEU A 1 84 ? -6.410 1.376 -7.473 1.00 92.81 84 LEU A N 1
ATOM 692 C CA . LEU A 1 84 ? -6.852 0.823 -6.191 1.00 92.81 84 LEU A CA 1
ATOM 693 C C . LEU A 1 84 ? -7.746 1.800 -5.427 1.00 92.81 84 LEU A C 1
ATOM 695 O O . LEU A 1 84 ? -8.825 1.413 -4.985 1.00 92.81 84 LEU A O 1
ATOM 699 N N . TYR A 1 85 ? -7.360 3.072 -5.321 1.00 93.06 85 TYR A N 1
ATOM 700 C CA . TYR A 1 85 ? -8.210 4.070 -4.673 1.00 93.06 85 TYR A CA 1
ATOM 701 C C . TYR A 1 85 ? -9.567 4.214 -5.365 1.00 93.06 85 TYR A C 1
ATOM 703 O O . TYR A 1 85 ? -10.594 4.213 -4.688 1.00 93.06 85 TYR A O 1
ATOM 711 N N . LEU A 1 86 ? -9.599 4.247 -6.700 1.00 92.88 86 LEU A N 1
ATOM 712 C CA . LEU A 1 86 ? -10.852 4.278 -7.459 1.00 92.88 86 LEU A CA 1
ATOM 713 C C . LEU A 1 86 ? -11.702 3.020 -7.227 1.00 92.88 86 LEU A C 1
ATOM 715 O O . LEU A 1 86 ? -12.901 3.141 -6.982 1.00 92.88 86 LEU A O 1
ATOM 719 N N . LYS A 1 87 ? -11.089 1.827 -7.242 1.00 93.75 87 LYS A N 1
ATOM 720 C CA . LYS A 1 87 ? -11.769 0.537 -7.010 1.00 93.75 87 LYS A CA 1
ATOM 721 C C . LYS A 1 87 ? -12.525 0.507 -5.679 1.00 93.75 87 LYS A C 1
ATOM 723 O O . LYS A 1 87 ? -13.601 -0.078 -5.613 1.00 93.75 87 LYS A O 1
ATOM 728 N N . TYR A 1 88 ? -11.980 1.137 -4.641 1.00 91.81 88 TYR A N 1
ATOM 729 C CA . TYR A 1 88 ? -12.562 1.149 -3.294 1.00 91.81 88 TYR A CA 1
ATOM 730 C C . TYR A 1 88 ? -13.257 2.469 -2.923 1.00 91.81 88 TYR A C 1
ATOM 732 O O . TYR A 1 88 ? -13.557 2.700 -1.754 1.00 91.81 88 TYR A O 1
ATOM 740 N N . GLY A 1 89 ? -13.539 3.336 -3.902 1.00 90.06 89 GLY A N 1
ATOM 741 C CA . GLY A 1 89 ? -14.325 4.556 -3.693 1.00 90.06 89 GLY A CA 1
ATOM 742 C C . GLY A 1 89 ? -13.579 5.711 -3.014 1.00 90.06 89 GLY A C 1
ATOM 743 O O . GLY A 1 89 ? -14.200 6.712 -2.668 1.00 90.06 89 GLY A O 1
ATOM 744 N N . ALA A 1 90 ? -12.254 5.627 -2.866 1.00 90.25 90 ALA A N 1
ATOM 745 C CA . ALA A 1 90 ? -11.402 6.684 -2.318 1.00 90.25 90 ALA A CA 1
ATOM 746 C C . ALA A 1 90 ? -11.097 7.770 -3.373 1.00 90.25 90 ALA A C 1
ATOM 748 O O . ALA A 1 90 ? -9.940 8.049 -3.702 1.00 90.25 90 ALA A O 1
ATOM 749 N N . VAL A 1 91 ? -12.151 8.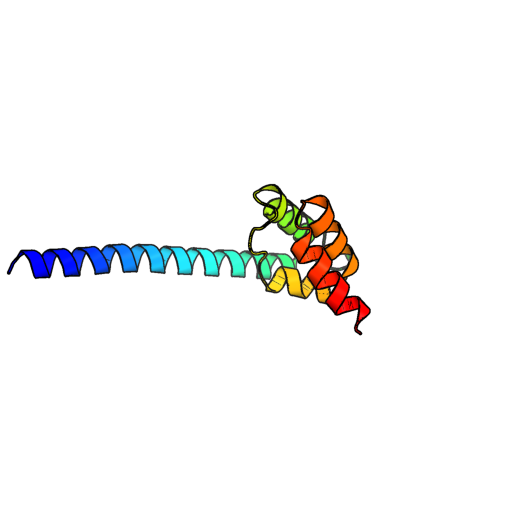363 -3.945 1.00 90.81 91 VAL A N 1
ATOM 750 C CA . VAL A 1 91 ? -12.071 9.249 -5.121 1.00 90.81 91 VAL A CA 1
ATOM 751 C C . VAL A 1 91 ? -11.199 10.479 -4.862 1.00 90.81 91 VAL A C 1
ATOM 753 O O . VAL A 1 91 ? -10.386 10.836 -5.711 1.00 90.81 91 VAL A O 1
ATOM 756 N N . GLU A 1 92 ? -11.299 11.097 -3.684 1.00 90.38 92 GLU A N 1
ATOM 757 C CA . GLU A 1 92 ? -10.496 12.281 -3.341 1.00 90.38 92 GLU A CA 1
ATOM 758 C C . GLU A 1 92 ? -8.992 11.975 -3.296 1.00 90.38 92 GLU A C 1
ATOM 760 O O . GLU A 1 92 ? -8.177 12.750 -3.807 1.00 90.38 92 GLU A O 1
ATOM 765 N N . LYS A 1 93 ? -8.609 10.811 -2.752 1.00 89.69 93 LYS A N 1
ATOM 766 C CA . LYS A 1 93 ? -7.207 10.362 -2.720 1.00 89.69 93 LYS A CA 1
ATOM 767 C C . LYS A 1 93 ? -6.694 10.066 -4.125 1.00 89.69 93 LYS A C 1
ATOM 769 O O . LYS A 1 93 ? -5.590 10.485 -4.464 1.00 89.69 93 LYS A O 1
ATOM 774 N N . ALA A 1 94 ? -7.509 9.409 -4.954 1.00 91.69 94 ALA A N 1
ATOM 775 C CA . ALA A 1 94 ? -7.188 9.171 -6.358 1.00 91.69 94 ALA A CA 1
ATOM 776 C C . ALA A 1 94 ? -6.971 10.488 -7.125 1.00 91.69 94 ALA A C 1
ATOM 778 O O . ALA A 1 94 ? -5.964 10.628 -7.813 1.00 91.69 94 ALA A O 1
ATOM 779 N N . ALA A 1 95 ? -7.865 11.470 -6.965 1.00 92.12 95 ALA A N 1
ATOM 780 C CA . ALA A 1 95 ? -7.776 12.770 -7.633 1.00 92.12 95 ALA A CA 1
ATOM 781 C C . ALA A 1 95 ? -6.559 13.590 -7.175 1.00 92.12 95 ALA A C 1
ATOM 783 O O . ALA A 1 95 ? -5.858 14.184 -8.001 1.00 92.12 95 ALA A O 1
ATOM 784 N N . THR A 1 96 ? -6.277 13.586 -5.869 1.00 90.50 96 THR A N 1
ATOM 785 C CA . THR A 1 96 ? -5.092 14.240 -5.295 1.00 90.50 96 THR A CA 1
ATOM 786 C C . THR A 1 96 ? -3.818 13.645 -5.880 1.00 90.50 96 THR A C 1
ATOM 788 O O . THR A 1 96 ? -2.955 14.375 -6.364 1.00 90.50 96 THR A O 1
ATOM 791 N N . LEU A 1 97 ? -3.723 12.314 -5.889 1.00 89.44 97 LEU A N 1
ATOM 792 C CA . LEU A 1 97 ? -2.551 11.617 -6.395 1.00 89.44 97 LEU A CA 1
ATOM 793 C C . LEU A 1 97 ? -2.362 11.819 -7.906 1.00 89.44 97 LEU A C 1
ATOM 795 O O . LEU A 1 97 ? -1.262 12.114 -8.364 1.00 89.44 97 LEU A O 1
ATOM 799 N N . PHE A 1 98 ? -3.440 11.716 -8.679 1.00 90.88 98 PHE A N 1
ATOM 800 C CA . PHE A 1 98 ? -3.426 11.972 -10.118 1.00 90.88 98 PHE A CA 1
ATOM 801 C C . PHE A 1 98 ? -2.911 13.379 -10.446 1.00 90.88 98 PHE A C 1
ATOM 803 O O . PHE A 1 98 ? -2.072 13.542 -11.330 1.00 90.88 98 PHE A O 1
ATOM 810 N N . SER A 1 99 ? -3.352 14.381 -9.680 1.00 88.75 99 SER A N 1
ATOM 811 C CA . SER A 1 99 ? -2.896 15.766 -9.843 1.00 88.75 99 SER A CA 1
ATOM 812 C C . SER A 1 99 ? -1.398 15.920 -9.568 1.00 88.75 99 SER A C 1
ATOM 814 O O . SER A 1 99 ? -0.726 16.656 -10.281 1.00 88.75 99 SER A O 1
ATOM 816 N N . GLN A 1 100 ? -0.861 15.205 -8.574 1.00 86.50 100 GLN A N 1
ATOM 817 C CA . GLN A 1 100 ? 0.572 15.227 -8.254 1.00 86.50 100 GLN A CA 1
ATOM 818 C C . GLN A 1 100 ? 1.431 14.576 -9.344 1.00 86.50 100 GLN A C 1
ATOM 820 O O . GLN A 1 100 ? 2.540 15.033 -9.590 1.00 86.50 100 GLN A O 1
ATOM 825 N N . ILE A 1 101 ? 0.926 13.523 -9.993 1.00 83.50 101 ILE A N 1
ATOM 826 C CA . ILE A 1 101 ? 1.667 12.789 -11.028 1.00 83.50 101 ILE A CA 1
ATOM 827 C C . ILE A 1 101 ? 1.673 13.541 -12.362 1.00 83.50 101 ILE A C 1
ATOM 829 O O . ILE A 1 101 ? 2.693 13.551 -13.033 1.00 83.50 101 ILE A O 1
ATOM 833 N N . ILE A 1 102 ? 0.565 14.181 -12.751 1.00 75.06 102 ILE A N 1
ATOM 834 C CA . ILE A 1 102 ? 0.476 14.918 -14.029 1.00 75.06 102 ILE A CA 1
ATOM 835 C C . ILE A 1 102 ? 1.250 16.239 -14.014 1.00 75.06 102 ILE A C 1
ATOM 837 O O . ILE A 1 102 ? 1.597 16.763 -15.068 1.00 75.06 102 ILE A O 1
ATOM 841 N N . GLN A 1 103 ? 1.497 16.803 -12.833 1.00 59.72 103 GLN A N 1
ATOM 842 C CA . GLN A 1 103 ? 2.274 18.036 -12.687 1.00 59.72 103 GLN A CA 1
ATOM 843 C C . GLN A 1 103 ? 3.800 17.817 -12.714 1.00 59.72 103 GLN A C 1
ATOM 845 O O . GLN A 1 103 ? 4.534 18.801 -12.607 1.00 59.72 103 GLN A O 1
ATOM 850 N N . LEU A 1 104 ? 4.269 16.570 -12.848 1.00 54.03 104 LEU A N 1
ATOM 851 C CA . LEU A 1 104 ? 5.678 16.192 -13.033 1.00 54.03 104 LEU A CA 1
ATOM 852 C C . LEU A 1 104 ? 5.992 15.965 -14.516 1.00 54.03 104 LEU A C 1
ATOM 854 O O . LEU A 1 104 ? 7.104 16.368 -14.926 1.00 54.03 104 LEU A O 1
#

Radius of gyration: 19.35 Å; chains: 1; bounding box: 26×30×63 Å

Secondary structure (DSSP, 8-state):
-HHHHHHHHHHHHHHHHHHHHHHHHHHHHHHHHHHHHHH--TTTTTHHHHHHHHHHHHH-TTS---HHHHHHHHHH-HHHHHHHHHHTT-HHHHHHHHHHHHT-

Organism: NCBI:txid64525